Protein AF-A0AAV2T4N4-F1 (afdb_monomer)

Sequence (106 aa):
MSTYKPGDSKREEFRKYLERAGVLDTLTKVLVGLYEEPEKPENALEFIKKHLQADGPDPADVEAMKVELAELRQKIELLEAENMELKRATNASSHNASPTDANVPS

Secondary structure (DSSP, 8-state):
-----HHHHHHHHHHHHHHHTTHHHHHHHHHHHHHH-SS--S-HHHHHHHHHHH-SSPHHHHHHHHHHHHHHHHHHHHHHHHHHHHHHHHHHHHTTS---------

InterPro domains:
  IPR026060 Associate of Myc 1 [PTHR13168] (8-94)

Foldseek 3Di:
DDDDDPVVVVVVVVVVVCVVVCVVVQQVVLVVVQVPPPDRDPDSVVSSVVSSVVPDPDPVVVVVVVVVVVVVVVVVVVVVVVVVVVVVVVVVVVVVPDDDDDDDDD

Radius of gyration: 32.47 Å; Cα contacts (8 Å, |Δi|>4): 19; chains: 1; bounding box: 80×32×102 Å

Structure (mmCIF, N/CA/C/O backbone):
data_AF-A0AAV2T4N4-F1
#
_entry.id   AF-A0AAV2T4N4-F1
#
loop_
_atom_site.group_PDB
_atom_site.id
_atom_site.type_symbol
_atom_site.label_atom_id
_atom_site.label_alt_id
_atom_site.label_comp_id
_atom_site.label_asym_id
_atom_site.label_entity_id
_atom_site.label_seq_id
_atom_site.pdbx_PDB_ins_code
_atom_site.Cartn_x
_atom_site.Cartn_y
_atom_site.Cartn_z
_atom_site.occupancy
_atom_site.B_iso_or_equiv
_atom_site.auth_seq_id
_atom_site.auth_comp_id
_atom_s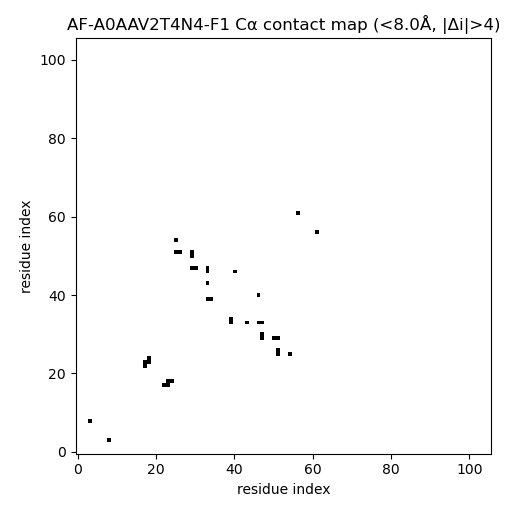ite.auth_asym_id
_atom_site.auth_atom_id
_atom_site.pdbx_PDB_model_num
ATOM 1 N N . MET A 1 1 ? 39.170 10.080 8.941 1.00 35.81 1 MET A N 1
ATOM 2 C CA . MET A 1 1 ? 38.200 11.166 9.199 1.00 35.81 1 MET A CA 1
ATOM 3 C C . MET A 1 1 ? 37.398 11.372 7.925 1.00 35.81 1 MET A C 1
ATOM 5 O O . MET A 1 1 ? 37.899 12.005 7.006 1.00 35.81 1 MET A O 1
ATOM 9 N N . SER A 1 2 ? 36.239 10.719 7.814 1.00 54.47 2 SER A N 1
ATOM 10 C CA . SER A 1 2 ? 35.421 10.775 6.597 1.00 54.47 2 SER A CA 1
ATOM 11 C C . SER A 1 2 ? 34.728 12.133 6.522 1.00 54.47 2 SER A C 1
ATOM 13 O O . SER A 1 2 ? 34.111 12.571 7.492 1.00 54.47 2 SER A O 1
ATOM 15 N N . THR A 1 3 ? 34.896 12.830 5.405 1.00 50.62 3 THR A N 1
ATOM 16 C CA . THR A 1 3 ? 34.376 14.176 5.174 1.00 50.62 3 THR A CA 1
ATOM 17 C C . THR A 1 3 ? 32.859 14.124 5.006 1.00 50.62 3 THR A C 1
ATOM 19 O O . THR A 1 3 ? 32.348 13.795 3.942 1.00 50.62 3 THR A O 1
ATOM 22 N N . TYR A 1 4 ? 32.129 14.450 6.073 1.00 55.75 4 TYR A N 1
ATOM 23 C CA . TYR A 1 4 ? 30.679 14.631 6.040 1.00 55.75 4 TYR A CA 1
ATOM 24 C C . TYR A 1 4 ? 30.348 15.824 5.134 1.00 55.75 4 TYR A C 1
ATOM 26 O O . TYR A 1 4 ? 30.550 16.979 5.516 1.00 55.75 4 TYR A O 1
ATOM 34 N N . LYS A 1 5 ? 29.889 15.562 3.904 1.00 64.00 5 LYS A N 1
ATOM 35 C CA . LYS A 1 5 ? 29.360 16.611 3.029 1.00 64.00 5 LYS A CA 1
ATOM 36 C C . LYS A 1 5 ? 27.890 1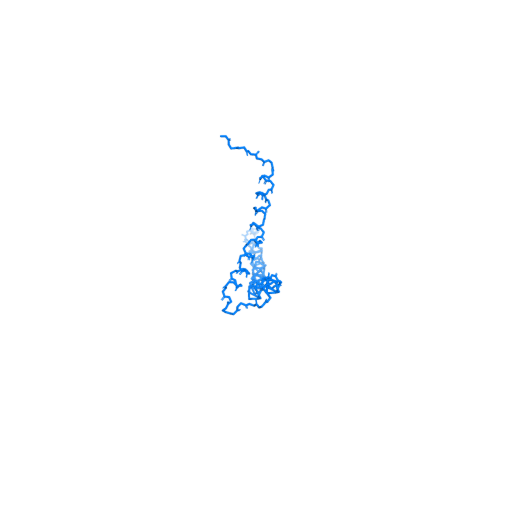6.840 3.399 1.00 64.00 5 LYS A C 1
ATOM 38 O O . LYS A 1 5 ? 27.107 15.896 3.352 1.00 64.00 5 LYS A O 1
ATOM 43 N N . PRO A 1 6 ? 27.462 18.079 3.690 1.00 58.47 6 PRO A N 1
ATOM 44 C CA . PRO A 1 6 ? 26.067 18.397 4.022 1.00 58.47 6 PRO A CA 1
ATOM 45 C C . PRO A 1 6 ? 25.028 17.933 2.980 1.00 58.47 6 PRO A C 1
ATOM 47 O O . PRO A 1 6 ? 23.857 17.758 3.309 1.00 58.47 6 PRO A O 1
ATOM 50 N N . GLY A 1 7 ? 25.440 17.721 1.724 1.00 61.03 7 GLY A N 1
ATOM 51 C CA . GLY A 1 7 ? 24.591 17.156 0.668 1.00 61.03 7 GLY A CA 1
ATOM 52 C C . GLY A 1 7 ? 24.313 15.655 0.815 1.00 61.03 7 GLY A C 1
ATOM 53 O O . GLY A 1 7 ? 23.240 15.202 0.420 1.00 61.03 7 GLY A O 1
ATOM 54 N N . ASP A 1 8 ? 25.227 14.901 1.430 1.00 72.00 8 ASP A N 1
ATOM 55 C CA . ASP A 1 8 ? 25.056 13.462 1.658 1.00 72.00 8 ASP A CA 1
ATOM 56 C C . ASP A 1 8 ? 24.009 13.210 2.751 1.00 72.00 8 ASP A C 1
ATOM 58 O O . ASP A 1 8 ? 23.192 12.304 2.622 1.00 72.00 8 ASP A O 1
ATOM 62 N N . SER A 1 9 ? 23.950 14.097 3.750 1.00 83.06 9 SER A N 1
ATOM 63 C CA . SER A 1 9 ? 22.951 14.084 4.825 1.00 83.06 9 SER A CA 1
ATOM 64 C C . SER A 1 9 ? 21.515 14.199 4.298 1.00 83.06 9 SER A C 1
ATOM 66 O O . SER A 1 9 ? 20.696 13.308 4.513 1.00 83.06 9 SER A O 1
ATOM 68 N N . LYS A 1 10 ? 21.227 15.237 3.498 1.00 90.06 10 LYS A N 1
ATOM 69 C CA . LYS A 1 10 ? 19.891 15.443 2.907 1.00 90.06 10 LYS A CA 1
ATOM 70 C C . LYS A 1 10 ? 19.485 14.305 1.970 1.00 90.06 10 LYS A C 1
ATOM 72 O O . LYS A 1 10 ? 18.322 13.911 1.927 1.00 90.06 10 LYS A O 1
ATOM 77 N N . ARG A 1 11 ? 20.442 13.772 1.204 1.00 90.88 11 ARG A N 1
ATOM 78 C CA . ARG A 1 11 ? 20.208 12.633 0.309 1.00 90.88 11 ARG A CA 1
ATOM 79 C C . ARG A 1 11 ? 19.876 11.366 1.096 1.00 90.88 11 ARG A C 1
ATOM 81 O O . ARG A 1 11 ? 18.994 10.612 0.690 1.00 90.88 11 ARG A O 1
ATOM 88 N N . GLU A 1 12 ? 20.572 11.130 2.202 1.00 93.06 12 GLU A N 1
ATOM 89 C CA . GLU A 1 12 ? 20.335 9.979 3.067 1.00 93.06 12 GLU A CA 1
ATOM 90 C C . GLU A 1 12 ? 18.990 10.080 3.798 1.00 93.06 12 GLU A C 1
ATOM 92 O O . GLU A 1 12 ? 18.245 9.102 3.834 1.00 93.06 12 GLU A O 1
ATOM 97 N N . GLU A 1 13 ? 18.632 11.258 4.309 1.00 93.56 13 GLU A N 1
ATOM 98 C CA . GLU A 1 13 ? 17.311 11.519 4.894 1.00 93.56 13 GLU A CA 1
ATOM 99 C C . GLU A 1 13 ? 16.186 11.258 3.889 1.00 93.56 13 GLU A C 1
ATOM 101 O O . GLU A 1 13 ? 15.214 10.572 4.210 1.00 93.56 13 GLU A O 1
ATOM 106 N N . PHE A 1 14 ? 16.340 11.734 2.650 1.00 94.81 14 PHE A N 1
ATOM 107 C CA . PHE A 1 14 ? 15.360 11.489 1.596 1.00 94.81 14 PHE A CA 1
ATOM 108 C C . PHE A 1 14 ? 15.249 9.999 1.253 1.00 94.81 14 PHE A C 1
ATOM 110 O O . PHE A 1 14 ? 14.145 9.475 1.126 1.00 94.81 14 PHE A O 1
ATOM 117 N N . ARG A 1 15 ? 16.377 9.281 1.179 1.00 93.94 15 ARG A N 1
ATOM 118 C CA . ARG A 1 15 ? 16.372 7.827 0.975 1.00 93.94 15 ARG A CA 1
ATOM 119 C C . ARG A 1 15 ? 15.627 7.101 2.099 1.00 93.94 15 ARG A C 1
ATOM 121 O O . ARG A 1 15 ? 14.761 6.284 1.805 1.00 93.94 15 ARG A O 1
ATOM 128 N N . LYS A 1 16 ? 15.925 7.423 3.363 1.00 93.69 16 LYS A N 1
ATOM 129 C CA . LYS A 1 16 ? 15.247 6.841 4.535 1.00 93.69 16 LYS A CA 1
ATOM 130 C C . LYS A 1 16 ? 13.753 7.143 4.532 1.00 93.69 16 LYS A C 1
ATOM 132 O O . LYS A 1 16 ? 12.955 6.292 4.911 1.00 93.69 16 LYS A O 1
ATOM 137 N N . TYR A 1 17 ? 13.364 8.339 4.095 1.00 94.50 17 TYR A N 1
ATOM 138 C CA . TYR A 1 17 ? 11.960 8.690 3.919 1.00 94.50 17 TYR A CA 1
ATOM 139 C C . TYR A 1 17 ? 11.274 7.784 2.891 1.00 94.50 17 TYR A C 1
ATOM 141 O O . TYR A 1 17 ? 10.228 7.224 3.206 1.00 94.50 17 TYR A O 1
ATOM 149 N N . LEU A 1 18 ? 11.866 7.603 1.704 1.00 93.31 18 LEU A N 1
ATOM 150 C CA . LEU A 1 18 ? 11.301 6.746 0.655 1.00 93.31 18 LEU A CA 1
ATOM 151 C C . LEU A 1 18 ? 11.195 5.280 1.091 1.00 93.31 18 LEU A C 1
ATOM 153 O O . LEU A 1 18 ? 10.228 4.606 0.748 1.00 93.31 18 LEU A O 1
ATOM 157 N N . GLU A 1 19 ? 12.175 4.801 1.854 1.00 87.31 19 GLU A N 1
ATOM 158 C CA . GLU A 1 19 ? 12.175 3.460 2.437 1.00 87.31 19 GLU A CA 1
ATOM 159 C C . GLU A 1 19 ? 11.057 3.306 3.476 1.00 87.31 19 GLU A C 1
ATOM 161 O O . GLU A 1 19 ? 10.215 2.421 3.349 1.00 87.31 19 GLU A O 1
ATOM 166 N N . ARG A 1 20 ? 10.967 4.228 4.446 1.00 87.94 20 ARG A N 1
ATOM 167 C CA . ARG A 1 20 ? 9.918 4.220 5.481 1.00 87.94 20 ARG A CA 1
ATOM 168 C C . AR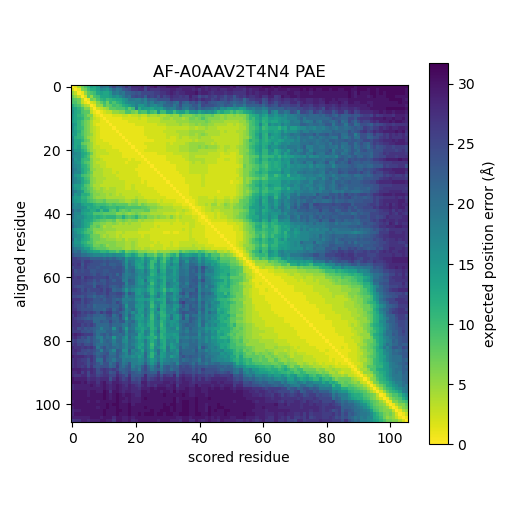G A 1 20 ? 8.511 4.376 4.899 1.00 87.94 20 ARG A C 1
ATOM 170 O O . ARG A 1 20 ? 7.566 3.829 5.450 1.00 87.94 20 ARG A O 1
ATOM 177 N N . ALA A 1 21 ? 8.363 5.155 3.831 1.00 86.94 21 ALA A N 1
ATOM 178 C CA . ALA A 1 21 ? 7.086 5.376 3.159 1.00 86.94 21 ALA A CA 1
ATOM 179 C C . ALA A 1 21 ? 6.689 4.227 2.210 1.00 86.94 21 ALA A C 1
ATOM 181 O O . ALA A 1 21 ? 5.633 4.311 1.593 1.00 86.94 21 ALA A O 1
ATOM 182 N N . GLY A 1 22 ? 7.523 3.189 2.050 1.00 86.31 22 GLY A N 1
ATOM 183 C CA . GLY A 1 22 ? 7.231 2.043 1.179 1.00 86.31 22 GLY A CA 1
ATOM 184 C C . GLY A 1 22 ? 7.369 2.321 -0.324 1.00 86.31 22 GLY A C 1
ATOM 185 O O . GLY A 1 22 ? 7.076 1.453 -1.144 1.00 86.31 22 GLY A O 1
ATOM 186 N N . VAL A 1 23 ? 7.858 3.505 -0.712 1.00 89.75 23 VAL A N 1
ATOM 187 C CA . VAL A 1 23 ? 8.023 3.891 -2.125 1.00 89.75 23 VAL A CA 1
ATOM 188 C C . VAL A 1 23 ? 9.046 2.992 -2.815 1.00 89.75 23 VAL A C 1
ATOM 190 O O . VAL A 1 23 ? 8.833 2.572 -3.949 1.00 89.75 23 VAL A O 1
ATOM 193 N N . LEU A 1 24 ? 10.153 2.684 -2.131 1.00 90.31 24 LEU A N 1
ATOM 194 C CA . LEU A 1 24 ? 11.191 1.815 -2.691 1.00 90.31 24 LEU A CA 1
ATOM 195 C C . LEU A 1 24 ? 10.680 0.388 -2.905 1.00 90.31 24 LEU A C 1
ATOM 197 O O . LEU A 1 24 ? 10.918 -0.168 -3.969 1.00 90.31 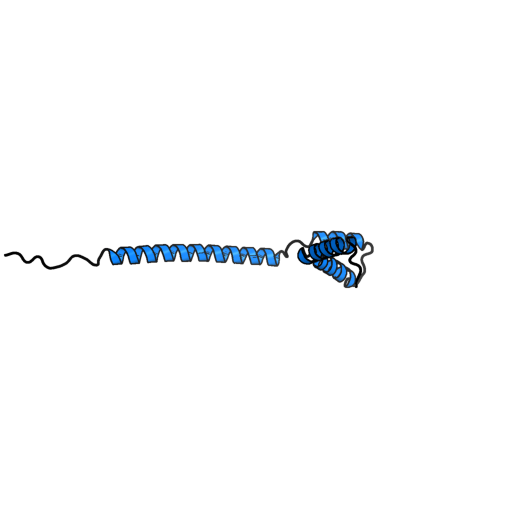24 LEU A O 1
ATOM 201 N N . ASP A 1 25 ? 9.943 -0.165 -1.940 1.00 85.44 25 ASP A N 1
ATOM 202 C CA . ASP A 1 25 ? 9.362 -1.510 -2.035 1.00 85.44 25 ASP A CA 1
ATOM 203 C C . ASP A 1 25 ? 8.374 -1.618 -3.206 1.00 85.44 25 ASP A C 1
ATOM 205 O O . ASP A 1 25 ? 8.471 -2.526 -4.029 1.00 85.44 25 ASP A O 1
ATOM 209 N N . THR A 1 26 ? 7.498 -0.622 -3.347 1.00 89.31 26 THR A N 1
ATOM 210 C CA . THR A 1 26 ? 6.528 -0.534 -4.451 1.00 89.31 26 THR A CA 1
ATOM 211 C C . THR A 1 26 ? 7.232 -0.474 -5.810 1.00 89.31 26 THR A C 1
ATOM 213 O O . THR A 1 26 ? 6.947 -1.263 -6.710 1.00 89.31 26 THR A O 1
ATOM 216 N N . LEU A 1 27 ? 8.219 0.419 -5.961 1.00 92.19 27 LEU A N 1
ATOM 217 C CA . LEU A 1 27 ? 9.003 0.521 -7.195 1.00 92.19 27 LEU A CA 1
ATOM 218 C C .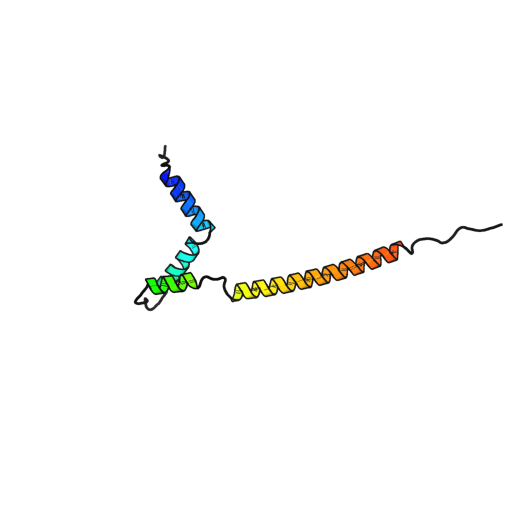 LEU A 1 27 ? 9.748 -0.784 -7.503 1.00 92.19 27 LEU A C 1
ATOM 220 O O . LEU A 1 27 ? 9.795 -1.199 -8.660 1.00 92.19 27 LEU A O 1
ATOM 224 N N . THR A 1 28 ? 10.310 -1.445 -6.488 1.00 90.81 28 THR A N 1
ATOM 225 C CA . THR A 1 28 ? 10.972 -2.743 -6.648 1.00 90.81 28 THR A CA 1
ATOM 226 C C . THR A 1 28 ? 9.994 -3.807 -7.141 1.00 90.81 28 THR A C 1
ATOM 228 O O . THR A 1 28 ? 10.319 -4.491 -8.107 1.00 90.81 28 THR A O 1
ATOM 231 N N . LYS A 1 29 ? 8.793 -3.914 -6.562 1.00 88.75 29 LYS A N 1
ATOM 232 C CA . LYS A 1 29 ? 7.764 -4.878 -6.990 1.00 88.75 29 LYS A CA 1
ATOM 233 C C . LYS A 1 29 ? 7.342 -4.677 -8.443 1.00 88.75 29 LYS A C 1
ATOM 235 O O . LYS A 1 29 ? 7.336 -5.638 -9.206 1.00 88.75 29 LYS A O 1
ATOM 240 N N . VAL A 1 30 ? 7.076 -3.437 -8.858 1.00 91.50 30 VAL A N 1
ATOM 241 C CA . VAL A 1 30 ? 6.707 -3.131 -10.253 1.00 91.50 30 VAL A CA 1
ATOM 242 C C . VAL A 1 30 ? 7.833 -3.493 -11.227 1.00 91.50 30 VAL A C 1
ATOM 244 O O . VAL A 1 30 ? 7.575 -4.045 -12.298 1.00 91.50 30 VAL A O 1
ATOM 247 N N . LEU A 1 31 ? 9.090 -3.214 -10.863 1.00 92.62 31 LEU A N 1
ATOM 248 C CA . LEU A 1 31 ? 10.247 -3.568 -11.691 1.00 92.62 31 LEU A CA 1
ATOM 249 C C . LEU A 1 31 ? 10.486 -5.082 -11.753 1.00 92.62 31 LEU A C 1
ATOM 251 O O . LEU A 1 31 ? 10.857 -5.581 -12.813 1.00 92.62 31 LEU A O 1
ATOM 255 N N . VAL A 1 32 ? 10.260 -5.806 -10.653 1.00 90.50 32 VAL A N 1
ATOM 256 C CA . VAL A 1 32 ? 10.305 -7.275 -10.625 1.00 90.50 32 VAL A CA 1
ATOM 257 C C . VAL A 1 32 ? 9.210 -7.850 -11.518 1.00 90.50 32 VAL A C 1
ATOM 259 O O . VAL A 1 32 ? 9.529 -8.654 -12.383 1.00 90.50 32 VAL A O 1
ATOM 262 N N . GLY A 1 33 ? 7.970 -7.363 -11.417 1.00 90.06 33 GLY A N 1
ATOM 263 C CA . GLY A 1 33 ? 6.879 -7.788 -12.298 1.00 90.06 33 GLY A CA 1
ATOM 264 C C . GLY A 1 33 ? 7.215 -7.576 -13.776 1.00 90.06 33 GLY A C 1
ATOM 265 O O . GLY A 1 33 ? 7.112 -8.498 -14.578 1.00 90.06 33 GLY A O 1
ATOM 266 N N . LEU A 1 34 ? 7.751 -6.403 -14.134 1.00 92.56 34 LEU A N 1
ATOM 267 C CA . LEU A 1 34 ? 8.224 -6.144 -15.498 1.00 92.56 34 LEU A CA 1
ATOM 268 C C . LEU A 1 34 ? 9.365 -7.090 -15.917 1.00 92.56 34 LEU A C 1
ATOM 270 O O . LEU A 1 34 ? 9.461 -7.481 -17.083 1.00 92.56 34 LEU A O 1
ATOM 274 N N . TYR A 1 35 ? 10.261 -7.444 -14.995 1.00 92.56 35 TYR A N 1
ATOM 275 C CA . TYR A 1 35 ? 11.350 -8.388 -15.244 1.00 92.56 35 TYR A CA 1
ATOM 276 C C . TYR A 1 35 ? 10.858 -9.835 -15.403 1.00 92.56 35 TYR A C 1
ATOM 278 O O . TYR A 1 35 ? 11.428 -10.574 -16.206 1.00 92.56 35 TYR A O 1
ATOM 286 N N . GLU A 1 36 ? 9.787 -10.220 -14.724 1.00 91.94 36 GLU A N 1
ATOM 287 C CA . GLU A 1 36 ? 9.207 -11.564 -14.778 1.00 91.94 36 GLU A CA 1
ATOM 288 C C . GLU A 1 36 ? 8.273 -11.775 -15.978 1.00 91.94 36 GLU A C 1
ATOM 290 O O . GLU A 1 36 ? 8.061 -12.922 -16.367 1.00 91.94 36 GLU A O 1
ATOM 295 N N . GLU A 1 37 ? 7.786 -10.702 -16.618 1.00 90.44 37 GLU A N 1
ATOM 296 C CA . GLU A 1 37 ? 6.950 -10.803 -17.824 1.00 90.44 37 GLU A CA 1
ATOM 297 C C . GLU A 1 37 ? 7.626 -11.670 -18.910 1.00 90.44 37 GLU A C 1
ATOM 299 O O . GLU A 1 37 ? 8.723 -11.305 -19.373 1.00 90.44 37 GLU A O 1
ATOM 304 N N . PRO A 1 38 ? 7.005 -12.797 -19.324 1.00 84.25 38 PRO A N 1
ATOM 305 C CA . PRO A 1 38 ? 7.585 -13.732 -20.288 1.00 84.25 38 PRO A CA 1
ATOM 306 C C . PRO A 1 38 ? 7.723 -13.105 -21.679 1.00 84.25 38 PRO A C 1
ATOM 308 O O . PRO A 1 38 ? 8.705 -13.359 -22.376 1.00 84.25 38 PRO A O 1
ATOM 311 N N . GLU A 1 39 ? 6.784 -12.234 -22.050 1.00 91.44 39 GLU A N 1
ATOM 312 C CA . GLU A 1 39 ? 6.869 -11.374 -23.226 1.00 91.44 39 GLU A CA 1
ATOM 313 C C . GLU A 1 39 ? 7.002 -9.927 -22.761 1.00 91.44 39 GLU A C 1
ATOM 315 O O . GLU A 1 39 ? 6.095 -9.366 -22.147 1.00 91.44 39 GLU A O 1
ATOM 320 N N . LYS A 1 40 ? 8.155 -9.303 -23.028 1.00 89.88 40 LYS A N 1
ATOM 321 C CA . LYS A 1 40 ? 8.373 -7.920 -22.603 1.00 89.88 40 LYS A CA 1
ATOM 322 C C . LYS A 1 40 ? 7.385 -6.996 -23.316 1.00 89.88 40 LYS A C 1
ATOM 324 O O . LYS A 1 40 ? 7.313 -7.045 -24.545 1.00 89.88 40 LYS A O 1
ATOM 329 N N . PRO A 1 41 ? 6.666 -6.131 -22.579 1.00 89.44 41 PRO A N 1
ATOM 330 C CA . PRO A 1 41 ? 5.744 -5.198 -23.199 1.00 89.44 41 PRO A CA 1
ATOM 331 C C . PRO A 1 41 ? 6.517 -4.262 -24.128 1.00 89.44 41 PRO A C 1
ATOM 333 O O . PRO A 1 41 ? 7.576 -3.745 -23.764 1.00 89.44 41 PRO A O 1
ATOM 336 N N . GLU A 1 42 ? 5.956 -3.999 -25.306 1.00 89.62 42 GLU A N 1
ATOM 337 C CA . GLU A 1 42 ? 6.533 -3.076 -26.292 1.00 89.62 42 GLU A CA 1
ATOM 338 C C . GLU A 1 42 ? 6.727 -1.668 -25.698 1.00 89.62 42 GLU A C 1
ATOM 340 O O . GLU A 1 42 ? 7.698 -0.976 -26.002 1.00 89.62 42 GLU A O 1
ATOM 345 N N . ASN A 1 43 ? 5.847 -1.279 -24.764 1.00 92.56 43 ASN A N 1
ATOM 346 C CA . ASN A 1 43 ? 5.939 -0.040 -24.003 1.00 92.56 43 ASN A CA 1
ATOM 347 C C . ASN A 1 43 ? 6.076 -0.294 -22.490 1.00 92.56 43 ASN A C 1
ATOM 349 O O . ASN A 1 43 ? 5.105 -0.282 -21.730 1.00 92.56 43 ASN A O 1
ATOM 353 N N . ALA A 1 44 ? 7.315 -0.471 -22.030 1.00 92.00 44 ALA A N 1
ATOM 354 C CA . ALA A 1 44 ? 7.629 -0.675 -20.614 1.00 92.00 44 ALA A CA 1
ATOM 355 C C 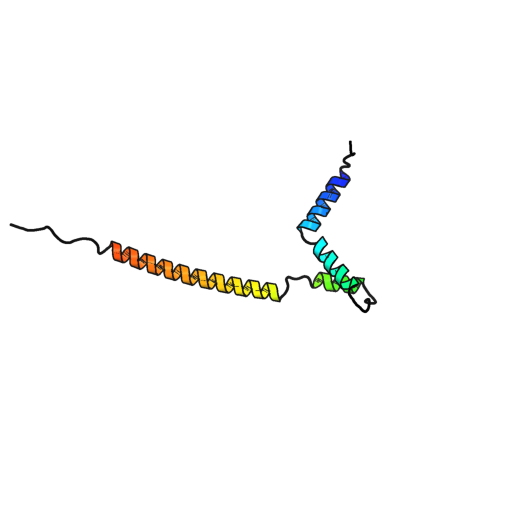. ALA A 1 44 ? 7.200 0.494 -19.702 1.00 92.00 44 ALA A C 1
ATOM 357 O O . ALA A 1 44 ? 6.834 0.277 -18.547 1.00 92.00 44 ALA A O 1
ATOM 358 N N . LEU A 1 45 ? 7.213 1.737 -20.198 1.00 91.75 45 LEU A N 1
ATOM 359 C CA . LEU A 1 45 ? 6.796 2.899 -19.403 1.00 91.75 45 LEU A CA 1
ATOM 360 C C . LEU A 1 45 ? 5.294 2.879 -19.113 1.00 91.75 45 LEU A C 1
ATOM 362 O O . LEU A 1 45 ? 4.869 3.235 -18.013 1.00 91.75 45 LEU A O 1
ATOM 366 N N . GLU A 1 46 ? 4.491 2.445 -20.081 1.00 91.56 46 GLU A N 1
ATOM 367 C CA . GLU A 1 46 ? 3.050 2.290 -19.902 1.00 91.56 46 GLU A CA 1
ATOM 368 C C . GLU A 1 46 ? 2.722 1.167 -18.914 1.00 91.56 46 GLU A C 1
ATOM 370 O O . GLU A 1 46 ? 1.881 1.358 -18.033 1.00 91.56 46 GLU A O 1
ATOM 375 N N . PHE A 1 47 ? 3.454 0.049 -18.985 1.00 90.69 47 PHE A N 1
ATOM 376 C CA . PHE A 1 47 ? 3.366 -1.026 -17.996 1.00 90.69 47 PHE A CA 1
ATOM 377 C C . PHE A 1 47 ? 3.609 -0.500 -16.577 1.00 90.69 47 PHE A C 1
ATOM 379 O O . PHE A 1 47 ? 2.767 -0.697 -15.699 1.00 90.69 47 PHE A O 1
ATOM 386 N N . ILE A 1 48 ? 4.716 0.219 -16.360 1.00 90.81 48 ILE A N 1
ATOM 387 C CA . ILE A 1 48 ? 5.067 0.782 -15.048 1.00 90.81 48 ILE A CA 1
ATOM 388 C C . ILE A 1 48 ? 3.977 1.745 -14.566 1.00 90.81 48 ILE A C 1
ATOM 390 O O . ILE A 1 48 ? 3.549 1.666 -13.417 1.00 90.81 48 ILE A O 1
ATOM 394 N N . LYS A 1 49 ? 3.482 2.632 -15.441 1.00 89.25 49 LYS A N 1
ATOM 395 C CA . LYS A 1 49 ? 2.431 3.598 -15.091 1.00 89.25 49 LYS A CA 1
ATOM 396 C C . LYS A 1 49 ? 1.145 2.907 -14.636 1.00 89.25 49 LYS A C 1
ATOM 398 O O . LYS A 1 49 ? 0.550 3.341 -13.655 1.00 89.25 49 LYS A O 1
ATOM 403 N N . LYS A 1 50 ? 0.725 1.850 -15.334 1.00 87.25 50 LYS A N 1
ATOM 404 C CA . LYS A 1 50 ? -0.475 1.078 -14.988 1.00 87.25 50 LYS A CA 1
ATOM 405 C C . LYS A 1 50 ? -0.315 0.361 -13.648 1.00 87.25 50 LYS A C 1
ATOM 407 O O . LYS A 1 50 ? -1.222 0.416 -12.826 1.00 87.25 50 LYS A O 1
ATOM 412 N N . HIS A 1 51 ? 0.830 -0.276 -13.420 1.00 85.62 51 HIS A N 1
ATOM 413 C CA . HIS A 1 51 ? 1.057 -1.061 -12.205 1.00 85.62 51 HIS A CA 1
ATOM 414 C C . HIS A 1 51 ? 1.259 -0.176 -10.969 1.00 85.62 51 HIS A C 1
ATOM 416 O O . HIS A 1 51 ? 0.701 -0.481 -9.925 1.00 85.62 51 HIS A O 1
ATOM 422 N N . LEU A 1 52 ? 1.885 1.000 -11.106 1.00 85.56 52 LEU A N 1
ATOM 423 C CA . LEU A 1 52 ? 1.950 1.994 -10.022 1.00 85.56 52 LEU A CA 1
ATOM 424 C C . LEU A 1 52 ? 0.586 2.591 -9.639 1.00 85.56 52 LEU A C 1
ATOM 426 O O . LEU A 1 52 ? 0.430 3.104 -8.536 1.00 85.56 52 LEU A O 1
ATOM 430 N N . GLN A 1 53 ? -0.394 2.579 -10.547 1.00 76.38 53 GLN A N 1
ATOM 431 C CA . GLN A 1 53 ? -1.767 3.011 -10.256 1.00 76.38 53 GLN A CA 1
ATOM 432 C C . GLN A 1 53 ? -2.621 1.898 -9.638 1.00 76.38 53 GLN A C 1
ATOM 434 O O . GLN A 1 53 ? -3.688 2.187 -9.098 1.00 76.38 53 GLN A O 1
ATOM 439 N N . ALA A 1 54 ? -2.176 0.646 -9.749 1.00 65.75 54 ALA A N 1
ATOM 440 C CA . ALA A 1 54 ? -2.905 -0.529 -9.291 1.00 65.75 54 ALA A CA 1
ATOM 441 C C . ALA A 1 54 ? -2.556 -0.935 -7.848 1.00 65.75 54 ALA A C 1
ATOM 443 O O . ALA A 1 54 ? -3.339 -1.666 -7.250 1.00 65.75 54 ALA A O 1
ATOM 444 N N . ASP A 1 55 ? -1.461 -0.419 -7.273 1.00 60.44 55 ASP A N 1
ATOM 445 C CA . ASP A 1 55 ? -1.033 -0.634 -5.875 1.00 60.44 55 ASP A CA 1
ATOM 446 C C . ASP A 1 55 ? -1.913 0.114 -4.839 1.00 60.44 55 ASP A C 1
ATOM 448 O O . ASP A 1 55 ? -1.434 0.722 -3.878 1.00 60.44 55 ASP A O 1
ATOM 452 N N . GLY A 1 56 ?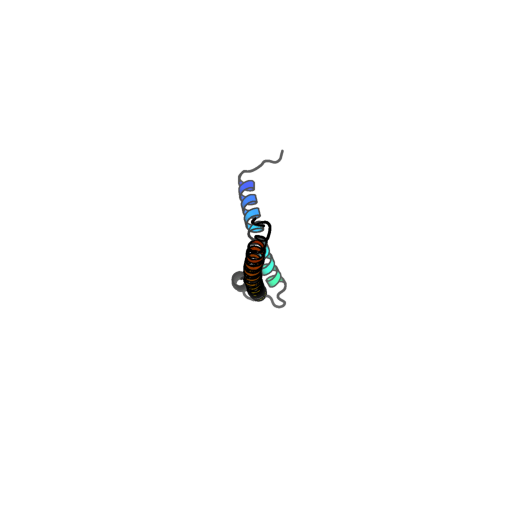 -3.236 0.087 -5.021 1.00 62.97 56 GLY A N 1
ATOM 453 C CA . GLY A 1 56 ? -4.155 0.239 -3.894 1.00 62.97 56 GLY A CA 1
ATOM 454 C C . GLY A 1 56 ? -4.031 -0.971 -2.955 1.00 62.97 56 GLY A C 1
ATOM 455 O O . GLY A 1 56 ? -3.520 -2.008 -3.377 1.00 62.97 56 GLY A O 1
ATOM 456 N N . PRO A 1 57 ? -4.475 -0.875 -1.688 1.00 61.12 57 PRO A N 1
ATOM 457 C CA . PRO A 1 57 ? -4.495 -2.039 -0.803 1.00 61.12 57 PRO A CA 1
ATOM 458 C C . PRO A 1 57 ? -5.249 -3.189 -1.482 1.00 61.12 57 PRO A C 1
ATOM 460 O O . PRO A 1 57 ? -6.294 -2.944 -2.096 1.00 61.12 57 PRO A O 1
ATOM 463 N N . ASP A 1 58 ? -4.692 -4.405 -1.403 1.00 68.25 58 ASP A N 1
ATOM 464 C CA . ASP A 1 58 ? -5.258 -5.596 -2.040 1.00 68.25 58 ASP A CA 1
ATOM 465 C C . ASP A 1 58 ? -6.756 -5.665 -1.696 1.00 68.25 58 ASP A C 1
ATOM 467 O O . ASP A 1 58 ? -7.111 -5.585 -0.516 1.00 68.25 58 ASP A O 1
ATOM 471 N N . PRO A 1 59 ? -7.662 -5.762 -2.684 1.00 72.38 59 PRO A N 1
ATOM 472 C CA . PRO A 1 59 ? -9.088 -5.894 -2.422 1.00 72.38 59 PRO A CA 1
ATOM 473 C C . PRO A 1 59 ? -9.416 -6.993 -1.402 1.00 72.38 59 PRO A C 1
ATOM 475 O O . PRO A 1 59 ? -10.355 -6.827 -0.624 1.00 72.38 59 PRO A O 1
ATOM 478 N N . ALA A 1 60 ? -8.639 -8.082 -1.377 1.00 73.06 60 ALA A N 1
ATOM 479 C CA . ALA A 1 60 ? -8.766 -9.150 -0.395 1.00 73.06 60 ALA A CA 1
ATOM 480 C C . ALA A 1 60 ? -8.382 -8.686 1.018 1.00 73.06 60 ALA A C 1
ATOM 482 O O . ALA A 1 60 ? -9.124 -8.957 1.961 1.00 73.06 60 ALA A O 1
ATOM 483 N N . ASP A 1 61 ? -7.290 -7.932 1.161 1.00 75.94 61 ASP A N 1
ATOM 484 C CA . ASP A 1 61 ? -6.867 -7.357 2.443 1.00 75.94 61 ASP A CA 1
ATOM 485 C C . ASP A 1 61 ? -7.880 -6.322 2.943 1.00 75.94 61 ASP A C 1
ATOM 487 O O . ASP A 1 61 ? -8.255 -6.323 4.115 1.00 75.94 61 ASP A O 1
ATOM 491 N N . VAL A 1 62 ? -8.393 -5.466 2.054 1.00 81.75 62 VAL A N 1
ATOM 492 C CA . VAL A 1 62 ? -9.436 -4.484 2.390 1.00 81.75 62 VAL A CA 1
ATOM 493 C C . VAL A 1 62 ? -10.702 -5.182 2.880 1.00 81.75 62 VAL A C 1
ATOM 495 O O . VAL A 1 62 ? -11.331 -4.722 3.835 1.00 81.75 62 VAL A O 1
ATOM 498 N N . GLU A 1 63 ? -11.096 -6.277 2.234 1.00 86.62 63 GLU A N 1
ATOM 499 C CA . GLU A 1 63 ? -12.285 -7.024 2.627 1.00 86.62 63 GLU A CA 1
ATOM 500 C C . GLU A 1 63 ? -12.070 -7.783 3.941 1.00 86.62 63 GLU A C 1
ATOM 502 O O . GLU A 1 63 ? -12.923 -7.708 4.825 1.00 86.62 63 GLU A O 1
ATOM 507 N N . ALA A 1 64 ? -10.903 -8.405 4.135 1.00 88.81 64 ALA A N 1
ATOM 508 C CA . ALA A 1 64 ? -10.524 -9.026 5.403 1.00 88.81 64 ALA A CA 1
ATOM 509 C C . ALA A 1 64 ? -10.552 -8.013 6.560 1.00 88.81 64 ALA A C 1
ATOM 511 O O . ALA A 1 64 ? -11.157 -8.278 7.600 1.00 88.81 64 ALA A O 1
ATOM 512 N N . MET A 1 65 ? -9.997 -6.813 6.354 1.00 88.94 65 MET A N 1
ATOM 513 C CA . MET A 1 65 ? -10.034 -5.737 7.349 1.00 88.94 65 MET A CA 1
ATOM 514 C C . MET A 1 65 ? -11.466 -5.296 7.673 1.00 88.94 65 MET A C 1
ATOM 516 O O . MET A 1 65 ? -11.775 -5.030 8.832 1.00 88.94 65 MET A O 1
ATOM 520 N N . LYS A 1 66 ? -12.366 -5.212 6.684 1.00 91.94 66 LYS A N 1
ATOM 521 C CA . LYS A 1 66 ? -13.778 -4.874 6.939 1.00 91.94 66 LYS A CA 1
ATOM 522 C C . LYS A 1 66 ? -14.491 -5.951 7.750 1.00 91.94 66 LYS A C 1
ATOM 524 O O . LYS A 1 66 ? -15.279 -5.597 8.628 1.00 91.94 66 LYS A O 1
ATOM 529 N N . VAL A 1 67 ? -14.230 -7.227 7.458 1.00 94.88 67 VAL A N 1
ATOM 530 C CA . VAL A 1 67 ? -14.796 -8.361 8.203 1.00 94.88 67 VAL A CA 1
ATOM 531 C C . VAL A 1 67 ? -14.337 -8.312 9.658 1.00 94.88 67 VAL A C 1
ATOM 533 O O . VAL A 1 67 ? -15.179 -8.293 10.552 1.00 94.88 67 VAL A O 1
ATOM 536 N N . GLU A 1 68 ? -13.033 -8.166 9.904 1.00 93.06 68 GLU A N 1
ATOM 537 C CA . GLU A 1 68 ? -12.487 -8.064 11.263 1.00 93.06 68 GLU A CA 1
ATOM 538 C C . GLU A 1 68 ? -13.083 -6.869 12.028 1.00 93.06 68 GLU A C 1
ATOM 540 O O . GLU A 1 68 ? -13.460 -6.974 13.196 1.00 93.06 68 GLU A O 1
ATOM 545 N N . LEU A 1 69 ? -13.246 -5.724 11.360 1.00 94.06 69 LEU A N 1
ATOM 546 C CA . LEU A 1 69 ? -13.842 -4.530 11.958 1.00 94.06 69 LEU A CA 1
ATOM 547 C C . LEU A 1 69 ? -15.317 -4.762 12.334 1.00 94.06 69 LEU A C 1
ATOM 549 O O . LEU A 1 69 ? -15.764 -4.307 13.391 1.00 94.06 69 LEU A O 1
ATOM 553 N N . ALA A 1 70 ? -16.074 -5.482 11.503 1.00 96.00 70 ALA A N 1
ATOM 554 C CA . ALA A 1 70 ? -17.454 -5.857 11.801 1.00 96.00 70 ALA A CA 1
ATOM 555 C C . ALA A 1 70 ? -17.540 -6.821 12.998 1.00 96.00 70 ALA A C 1
ATOM 557 O O . ALA A 1 70 ? -18.339 -6.590 13.908 1.00 96.00 70 ALA A O 1
ATOM 558 N N . GLU A 1 71 ? -16.681 -7.841 13.044 1.00 96.44 71 GLU A N 1
ATOM 559 C CA . GLU A 1 71 ? -16.613 -8.808 14.147 1.00 96.44 71 GLU A CA 1
ATOM 560 C C . GLU A 1 71 ? -16.231 -8.141 15.475 1.00 96.44 71 GLU A C 1
ATOM 562 O O . GLU A 1 71 ? -16.868 -8.376 16.505 1.00 96.44 71 GLU A O 1
ATOM 567 N N . LEU A 1 72 ? -15.232 -7.253 15.462 1.00 96.75 72 LEU A N 1
ATOM 568 C CA . LEU A 1 72 ? -14.819 -6.508 16.651 1.00 96.75 72 LEU A CA 1
ATOM 569 C C . LEU A 1 72 ? -15.934 -5.596 17.167 1.00 96.75 72 LEU A C 1
ATOM 571 O O . LEU A 1 72 ? -16.162 -5.542 18.375 1.00 96.75 72 LEU A O 1
ATOM 575 N N . ARG A 1 73 ? -16.663 -4.912 16.274 1.00 96.44 73 ARG A N 1
ATOM 576 C CA . ARG A 1 73 ? -17.822 -4.089 16.661 1.00 96.44 73 ARG A CA 1
ATOM 577 C C . ARG A 1 73 ? -18.922 -4.925 17.303 1.00 96.44 73 ARG A C 1
ATOM 579 O O . ARG A 1 73 ? -19.420 -4.542 18.357 1.00 96.44 73 ARG A O 1
ATOM 586 N N . GLN A 1 74 ? -19.252 -6.073 16.714 1.00 97.38 74 GLN A N 1
ATOM 587 C CA . GLN A 1 74 ? -20.241 -6.989 17.281 1.00 97.38 74 GLN A CA 1
ATOM 588 C C . GLN A 1 74 ? -19.808 -7.492 18.664 1.00 97.38 74 GLN A C 1
ATOM 590 O O . GLN A 1 74 ? -20.609 -7.550 19.595 1.00 97.38 74 GLN A O 1
ATOM 595 N N . LYS A 1 75 ? -18.524 -7.822 18.826 1.00 96.38 75 LYS A N 1
ATOM 596 C CA . LYS A 1 75 ? -17.980 -8.276 20.108 1.00 96.38 75 LYS A CA 1
ATOM 597 C C . LYS A 1 75 ? -18.028 -7.189 21.180 1.00 96.38 75 LYS A C 1
ATOM 599 O O . LYS A 1 75 ? -18.331 -7.501 22.328 1.00 96.38 75 LYS A O 1
ATOM 604 N N . ILE A 1 76 ? -17.751 -5.936 20.818 1.00 97.00 76 ILE A N 1
ATOM 605 C CA . ILE A 1 76 ? -17.891 -4.793 21.729 1.00 97.00 76 ILE A CA 1
ATOM 606 C C . ILE A 1 76 ? -19.343 -4.663 22.190 1.00 97.00 76 ILE A C 1
ATOM 608 O O . ILE A 1 76 ? -19.580 -4.609 23.391 1.00 97.00 76 ILE A O 1
ATOM 612 N N . GLU A 1 77 ? -20.306 -4.696 21.268 1.00 96.38 77 GLU A N 1
ATOM 613 C CA . GLU A 1 77 ? -21.731 -4.570 21.600 1.00 96.38 77 GLU A CA 1
ATOM 614 C C . GLU A 1 77 ? -22.205 -5.680 22.555 1.00 96.38 77 GLU A C 1
ATOM 616 O O . GLU A 1 77 ? -22.869 -5.407 23.556 1.00 96.38 77 GLU A O 1
ATOM 621 N N . LEU A 1 78 ? -21.794 -6.928 22.306 1.00 96.12 78 LEU A N 1
ATOM 622 C CA . LEU A 1 78 ? -22.096 -8.061 23.187 1.00 96.12 78 LEU A CA 1
ATOM 623 C C . LEU A 1 78 ? -21.487 -7.892 24.584 1.00 96.12 78 LEU A C 1
ATOM 625 O O . LEU A 1 78 ? -22.176 -8.087 25.584 1.00 96.12 78 LEU A O 1
ATOM 629 N N . LEU A 1 79 ? -20.212 -7.502 24.664 1.00 95.62 79 LEU A N 1
ATOM 630 C CA . LEU A 1 79 ? -19.522 -7.296 25.940 1.00 95.62 79 LEU A CA 1
ATOM 631 C C . LEU A 1 79 ? -20.077 -6.100 26.720 1.00 95.62 79 LEU A C 1
ATOM 633 O O . LEU A 1 79 ? -20.067 -6.113 27.953 1.00 95.62 79 LEU A O 1
ATOM 637 N N . GLU A 1 80 ? -20.543 -5.058 26.033 1.00 95.62 80 GLU A N 1
ATOM 638 C CA . GLU A 1 80 ? -21.219 -3.916 26.647 1.00 95.62 80 GLU A CA 1
ATOM 639 C C . GLU A 1 80 ? -22.590 -4.313 27.204 1.00 95.62 80 GLU A C 1
ATOM 641 O O . GLU A 1 80 ? -22.918 -3.936 28.334 1.00 95.62 80 GLU A O 1
ATOM 646 N N . ALA A 1 81 ? -23.359 -5.117 26.462 1.00 94.56 81 ALA A N 1
ATOM 647 C CA . ALA A 1 81 ? -24.635 -5.659 26.919 1.00 94.56 81 ALA A CA 1
ATOM 648 C C . ALA A 1 81 ? -24.457 -6.563 28.150 1.00 94.56 81 ALA A C 1
ATOM 650 O O . ALA A 1 81 ? -25.121 -6.355 29.167 1.00 94.56 81 ALA A O 1
ATOM 651 N N . GLU A 1 82 ? -23.501 -7.494 28.101 1.00 94.38 82 GLU A N 1
ATOM 652 C CA . GLU A 1 82 ? -23.172 -8.382 29.221 1.00 94.38 82 GLU A CA 1
ATOM 653 C C . GLU A 1 82 ? -22.699 -7.586 30.446 1.00 94.38 82 GLU A C 1
ATOM 655 O O . GLU A 1 82 ? -23.176 -7.804 31.561 1.00 94.38 82 GLU A O 1
ATOM 660 N N . ASN A 1 83 ? -21.829 -6.586 30.259 1.00 93.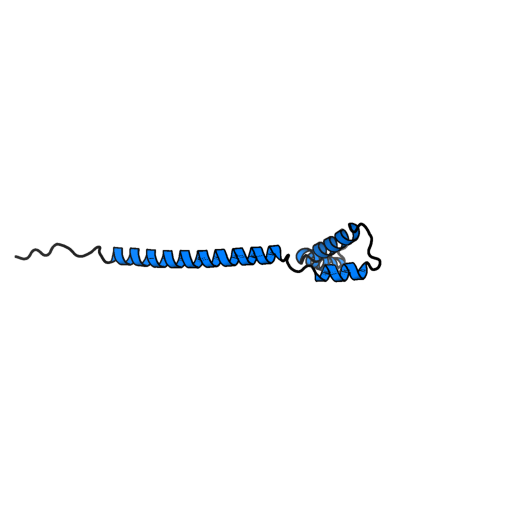38 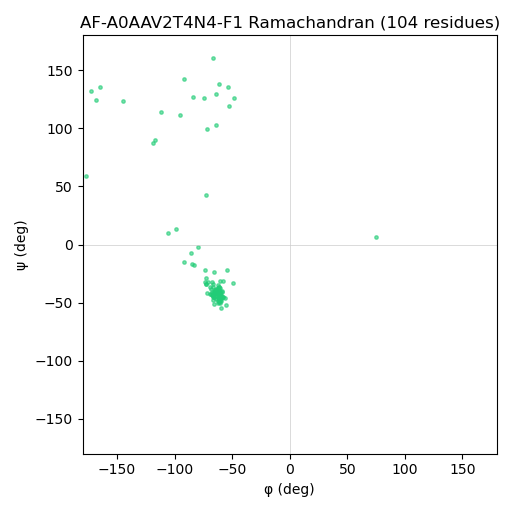83 ASN A N 1
ATOM 661 C CA . ASN A 1 83 ? -21.428 -5.693 31.349 1.00 93.38 83 ASN A CA 1
ATOM 662 C C . ASN A 1 83 ? -22.617 -4.956 31.964 1.00 93.38 83 ASN A C 1
ATOM 664 O O . ASN A 1 83 ? -22.651 -4.741 33.177 1.00 93.38 83 ASN A O 1
ATOM 668 N N . MET A 1 84 ? -23.567 -4.512 31.141 1.00 93.62 84 MET A N 1
ATOM 669 C CA . MET A 1 84 ? -24.755 -3.819 31.622 1.00 93.62 84 MET A CA 1
ATOM 670 C C . MET A 1 84 ? -25.635 -4.754 32.454 1.00 93.62 84 MET A C 1
ATOM 672 O O . MET A 1 84 ? -26.119 -4.349 33.512 1.00 93.62 84 MET A O 1
ATOM 676 N N . GLU A 1 85 ? -25.813 -5.996 32.012 1.00 92.38 85 GLU A N 1
ATOM 677 C CA . GLU A 1 85 ? -26.590 -7.010 32.721 1.00 92.38 85 GLU A CA 1
ATOM 678 C C . GLU A 1 85 ? -25.929 -7.415 34.043 1.00 92.38 85 GLU A C 1
ATOM 680 O O . GLU A 1 85 ? -26.572 -7.359 35.093 1.00 92.38 85 GLU A O 1
ATOM 685 N N . LEU A 1 86 ? -24.625 -7.700 34.028 1.00 91.06 86 LEU A N 1
ATOM 686 C CA . LEU A 1 86 ? -23.860 -8.021 35.233 1.00 91.06 86 LEU A CA 1
ATOM 687 C C . LEU A 1 86 ? -23.904 -6.878 36.251 1.00 91.06 86 LEU A C 1
ATOM 689 O O . LEU A 1 86 ? -24.177 -7.119 37.425 1.00 91.06 86 LEU A O 1
ATOM 693 N N . LYS A 1 87 ? -23.718 -5.622 35.816 1.00 90.75 87 LYS A N 1
ATOM 694 C CA . LYS A 1 87 ? -23.842 -4.444 36.694 1.00 90.75 87 LYS A CA 1
ATOM 695 C C . LYS A 1 87 ? -25.246 -4.302 37.282 1.00 90.75 87 LYS A C 1
ATOM 697 O O . LYS A 1 87 ? -25.388 -3.883 38.428 1.00 90.75 87 LYS A O 1
ATOM 702 N N . ARG A 1 88 ? -26.299 -4.629 36.527 1.00 88.62 88 ARG A N 1
ATOM 703 C CA . ARG A 1 88 ? -27.674 -4.635 37.057 1.00 88.62 88 ARG A CA 1
ATOM 704 C C . ARG A 1 88 ? -27.853 -5.728 38.108 1.00 88.62 88 ARG A C 1
ATOM 706 O O . ARG A 1 88 ? -28.401 -5.444 39.171 1.00 88.62 88 ARG A O 1
ATOM 713 N N . ALA A 1 89 ? -27.365 -6.937 37.843 1.00 84.56 89 ALA A N 1
ATOM 714 C CA . ALA A 1 89 ? -27.479 -8.074 38.752 1.00 84.56 89 ALA A CA 1
ATOM 715 C C . ALA A 1 89 ? -26.704 -7.866 40.066 1.00 84.56 89 ALA A C 1
ATOM 717 O O . ALA A 1 89 ? -27.227 -8.161 41.144 1.00 84.56 89 ALA A O 1
ATOM 718 N N . THR A 1 90 ? -25.491 -7.305 40.012 1.00 82.62 90 THR A N 1
ATOM 719 C CA . THR A 1 90 ? -24.705 -6.985 41.215 1.00 82.62 90 THR A CA 1
ATOM 720 C C . THR A 1 90 ? -25.363 -5.887 42.045 1.00 82.62 90 THR A C 1
ATOM 722 O O . THR A 1 90 ? -25.510 -6.041 43.257 1.00 82.62 90 THR A O 1
ATOM 725 N N . ASN A 1 91 ? -25.849 -4.819 41.406 1.00 78.00 91 ASN A N 1
ATOM 726 C CA . ASN A 1 91 ? -26.545 -3.733 42.099 1.00 78.00 91 ASN A CA 1
ATOM 727 C C . ASN A 1 91 ? -27.863 -4.200 42.745 1.00 78.00 91 ASN A C 1
ATOM 729 O O . ASN A 1 91 ? -28.173 -3.791 43.865 1.00 78.00 91 ASN A O 1
ATOM 733 N N . ALA A 1 92 ? -28.611 -5.086 42.077 1.00 71.88 92 ALA A N 1
ATOM 734 C CA . ALA A 1 92 ? -29.827 -5.692 42.621 1.00 71.88 92 ALA A CA 1
ATOM 735 C C . ALA A 1 92 ? -29.536 -6.615 43.819 1.00 71.88 92 ALA A C 1
ATOM 737 O O . ALA A 1 92 ? -30.290 -6.628 44.790 1.00 71.88 92 ALA A O 1
ATOM 738 N N . SER A 1 93 ? -28.414 -7.338 43.786 1.00 63.62 93 SER A N 1
ATOM 739 C CA . SER A 1 93 ? -28.001 -8.238 44.871 1.00 63.62 93 SER A CA 1
ATOM 740 C C . SER A 1 93 ? -27.483 -7.484 46.105 1.00 63.62 93 SER A C 1
ATOM 742 O O . SER A 1 93 ? -27.715 -7.925 47.228 1.00 63.62 93 SER A O 1
ATOM 744 N N . SER A 1 94 ? -26.851 -6.314 45.936 1.00 58.84 94 SER A N 1
ATOM 745 C CA . SER A 1 94 ? -26.423 -5.463 47.062 1.00 58.84 94 SER A CA 1
ATOM 746 C C . SER A 1 94 ? -27.568 -4.727 47.773 1.00 58.84 94 SER A C 1
ATOM 748 O O . SER A 1 94 ? -27.400 -4.361 48.933 1.00 58.84 94 SER A O 1
ATOM 750 N N . HIS A 1 95 ? -28.726 -4.521 47.134 1.00 54.31 95 HIS A N 1
ATOM 751 C CA . HIS A 1 95 ? -29.889 -3.870 47.764 1.00 54.31 95 HIS A CA 1
ATOM 752 C C . HIS A 1 95 ? -30.799 -4.823 48.562 1.00 54.31 95 HIS A C 1
ATOM 754 O O . HIS A 1 95 ? -31.693 -4.349 49.255 1.00 54.31 95 HIS A O 1
ATOM 760 N N . ASN A 1 96 ? -30.573 -6.141 48.511 1.00 50.00 96 ASN A N 1
ATOM 761 C CA . ASN A 1 96 ? -31.405 -7.132 49.210 1.00 50.00 96 ASN A CA 1
ATOM 762 C C . ASN A 1 96 ? -30.733 -7.741 50.466 1.00 50.00 96 ASN A C 1
ATOM 764 O O . ASN A 1 96 ? -31.235 -8.709 51.027 1.00 50.00 96 ASN A O 1
ATOM 768 N N . ALA A 1 97 ? -29.589 -7.200 50.913 1.00 48.50 97 ALA A N 1
ATOM 769 C CA . ALA A 1 97 ? -28.797 -7.740 52.031 1.00 48.50 97 ALA A CA 1
ATOM 770 C C . ALA A 1 97 ? -29.012 -7.049 53.401 1.00 48.50 97 ALA A C 1
ATOM 772 O O . ALA A 1 97 ? -28.232 -7.266 54.326 1.00 48.50 97 ALA A O 1
ATOM 773 N N . SER A 1 98 ? -30.044 -6.221 53.576 1.00 51.38 98 SER A N 1
ATOM 774 C CA . SER A 1 98 ? -30.533 -5.714 54.881 1.00 51.38 98 SER A CA 1
ATOM 775 C C . SER A 1 98 ? -31.932 -5.126 54.656 1.00 51.38 98 SER A C 1
ATOM 777 O O . SER A 1 98 ? -32.060 -4.409 53.664 1.00 51.38 98 SER A O 1
ATOM 779 N N . PRO A 1 99 ? -32.973 -5.371 55.489 1.00 54.50 99 PRO A N 1
ATOM 780 C CA . PRO A 1 99 ? -32.929 -5.435 56.958 1.00 54.50 99 PRO A CA 1
ATOM 781 C C . PRO A 1 99 ? -33.880 -6.479 57.606 1.00 54.50 99 PRO A C 1
ATOM 783 O O . PRO A 1 99 ? -35.091 -6.391 57.466 1.00 54.50 99 PRO A O 1
ATOM 786 N N . THR A 1 100 ? -33.361 -7.401 58.413 1.00 52.28 100 THR A N 1
ATOM 787 C CA . THR A 1 100 ? -34.135 -8.237 59.366 1.00 52.28 100 THR A CA 1
ATOM 788 C C . THR A 1 100 ? -33.083 -8.900 60.256 1.00 52.28 100 THR A C 1
ATOM 790 O O . THR A 1 100 ? -32.166 -9.507 59.721 1.00 52.28 100 THR A O 1
ATOM 793 N N . ASP A 1 101 ? -33.055 -8.815 61.578 1.00 47.12 101 ASP A N 1
ATOM 794 C CA . ASP A 1 101 ? -34.130 -8.690 62.550 1.00 47.12 101 ASP A CA 1
ATOM 795 C C . ASP A 1 101 ? -33.469 -8.448 63.926 1.00 47.12 101 ASP A C 1
ATOM 797 O O . ASP A 1 101 ? -32.501 -9.137 64.249 1.00 47.12 101 ASP A O 1
ATOM 801 N N . ALA A 1 102 ? -33.932 -7.458 64.694 1.00 47.44 102 ALA A N 1
ATOM 802 C CA . ALA A 1 102 ? -33.761 -7.363 66.153 1.00 47.44 102 ALA A CA 1
ATOM 803 C C . ALA A 1 102 ? -34.501 -6.122 66.683 1.00 47.44 102 ALA A C 1
ATOM 805 O O . ALA A 1 102 ? -33.909 -5.218 67.271 1.00 47.44 102 ALA A O 1
ATOM 806 N N . ASN A 1 103 ? -35.815 -6.062 66.461 1.00 49.25 103 ASN A N 1
ATOM 807 C CA . ASN A 1 103 ? -36.691 -5.239 67.288 1.00 49.25 103 ASN A CA 1
ATOM 808 C C . ASN A 1 103 ? -37.677 -6.174 67.991 1.00 49.25 103 ASN A C 1
ATOM 810 O O . ASN A 1 103 ? -38.732 -6.486 67.447 1.00 49.25 103 ASN A O 1
ATOM 814 N N . VAL A 1 104 ? -37.301 -6.650 69.179 1.00 47.38 104 VAL A N 1
ATOM 815 C CA . VAL A 1 104 ? -38.209 -7.356 70.093 1.00 47.38 104 VAL A CA 1
ATOM 816 C C . VAL A 1 104 ? -38.741 -6.321 71.088 1.00 47.38 104 VAL A C 1
ATOM 818 O O . VAL A 1 104 ? -37.950 -5.816 71.887 1.00 47.38 104 VAL A O 1
ATOM 821 N N . PRO A 1 105 ? -40.037 -5.955 71.050 1.00 60.19 105 PRO A N 1
ATOM 822 C CA . PRO A 1 105 ? -40.614 -5.054 72.030 1.00 60.19 105 PRO A CA 1
ATOM 823 C C . PRO A 1 105 ? -41.225 -5.814 73.220 1.00 60.19 105 PRO A C 1
ATOM 825 O O . PRO A 1 105 ? -41.931 -6.800 73.028 1.00 60.19 105 PRO A O 1
ATOM 828 N N . SER A 1 106 ? -41.037 -5.198 74.397 1.00 50.91 106 SER A N 1
ATOM 829 C CA . SER A 1 106 ? -41.676 -5.407 75.718 1.00 50.91 106 SER A CA 1
ATOM 830 C C . SER A 1 106 ? -41.275 -6.640 76.524 1.00 50.91 106 SER A C 1
ATOM 832 O O . SER A 1 106 ? -41.702 -7.762 76.185 1.00 50.91 106 SER A O 1
#

Organism: Calicophoron daubneyi (NCBI:txid300641)

pLDDT: mean 81.23, std 16.14, range [35.81, 97.38]

Mean predicted aligned error: 15.19 Å

Solvent-accessible surface area (backbone atoms only — not comparable to full-atom values): 6469 Å² total; per-residue (Å²): 134,84,82,85,49,77,66,57,54,59,53,49,52,52,49,52,48,36,52,75,70,42,51,51,58,52,54,50,51,51,52,48,52,60,69,66,42,89,69,71,63,94,52,56,67,59,53,50,56,54,51,71,70,60,74,56,80,53,69,66,56,53,48,51,51,51,51,52,52,52,52,52,50,53,50,50,54,52,52,52,51,51,51,52,50,52,54,49,53,53,54,56,56,68,66,71,77,68,91,85,87,88,85,84,83,133